Protein AF-A0A672P928-F1 (afdb_monomer_lite)

Secondary structure (DSSP, 8-state):
-----------------SPPPGGGS-HHHHHHHHHHHHHHHHHH-SSS-EEEEEEEEEETTEEEEEEEEBSS-TTS-SS--TTS-B-S-SPEEEEEEETTEEPPPEEEP-----------

Foldseek 3Di:
DDDDDPPPPPPVPPPVVPFDDLVPDDPVVNVVQFVVLQQCLVVPLAFFRKHWRYFPDDDPFKTKTKIAGWPHTSVPHSGHDPVTHGDPDDQIKIWMGGNNRIDHIDGDDDPPPPPPPPDD

Structure (mmCIF, N/CA/C/O backbone):
data_AF-A0A672P928-F1
#
_entry.id   AF-A0A672P928-F1
#
loop_
_atom_site.group_PDB
_atom_site.id
_atom_site.type_symbol
_atom_site.label_atom_id
_atom_site.label_alt_id
_atom_site.label_comp_id
_atom_site.label_asym_id
_atom_site.label_entity_id
_atom_site.label_seq_id
_atom_site.pdbx_PDB_ins_code
_atom_site.Cartn_x
_atom_site.Cartn_y
_atom_site.Cartn_z
_atom_site.occupancy
_atom_site.B_iso_or_equiv
_atom_site.auth_seq_id
_atom_site.auth_comp_id
_atom_site.auth_asym_id
_atom_site.auth_atom_id
_atom_site.pdbx_PDB_model_num
ATOM 1 N N . MET A 1 1 ? 15.674 -0.840 54.785 1.00 49.28 1 MET A N 1
ATOM 2 C CA . MET A 1 1 ? 15.743 -1.268 53.371 1.00 49.28 1 MET A CA 1
ATOM 3 C C . MET A 1 1 ? 14.516 -2.107 53.039 1.00 49.28 1 MET A C 1
ATOM 5 O O . MET A 1 1 ? 14.483 -3.291 53.340 1.00 49.28 1 MET A O 1
ATOM 9 N N . ARG A 1 2 ? 13.472 -1.455 52.528 1.00 49.59 2 ARG A N 1
ATOM 10 C CA . ARG A 1 2 ? 12.216 -2.011 51.995 1.00 49.59 2 ARG A CA 1
ATOM 11 C C . ARG A 1 2 ? 11.711 -0.921 51.037 1.00 49.59 2 ARG A C 1
ATOM 13 O O . ARG A 1 2 ? 11.666 0.221 51.463 1.00 49.59 2 ARG A O 1
ATOM 20 N N . GLY A 1 3 ? 11.398 -1.135 49.774 1.00 51.44 3 GLY A N 1
ATOM 21 C CA . GLY A 1 3 ? 11.443 -2.334 48.968 1.00 51.44 3 GLY A CA 1
ATOM 22 C C . GLY A 1 3 ? 11.104 -1.984 47.515 1.00 51.44 3 GLY A C 1
ATOM 23 O O . GLY A 1 3 ? 10.776 -0.846 47.201 1.00 51.44 3 GLY A O 1
ATOM 24 N N . LEU A 1 4 ? 11.156 -3.029 46.695 1.00 56.44 4 LEU A N 1
ATOM 25 C CA . LEU A 1 4 ? 10.389 -3.229 45.469 1.00 56.44 4 LEU A CA 1
ATOM 26 C C . LEU A 1 4 ? 10.654 -2.294 44.270 1.00 56.44 4 LEU A C 1
ATOM 28 O O . LEU A 1 4 ? 9.971 -1.306 44.023 1.00 56.44 4 LEU A O 1
ATOM 32 N N . LEU A 1 5 ? 11.618 -2.732 43.457 1.00 54.78 5 LEU A N 1
ATOM 33 C CA . LEU A 1 5 ? 11.737 -2.423 42.032 1.00 54.78 5 LEU A CA 1
ATOM 34 C C . LEU A 1 5 ? 10.484 -2.900 41.276 1.00 54.78 5 LEU A C 1
ATOM 36 O O . LEU A 1 5 ? 10.280 -4.103 41.118 1.00 54.78 5 LEU A O 1
ATOM 40 N N . PHE A 1 6 ? 9.680 -1.975 40.753 1.00 56.50 6 PHE A N 1
ATOM 41 C CA . PHE A 1 6 ? 8.714 -2.284 39.698 1.00 56.50 6 PHE A CA 1
ATOM 42 C C . PHE A 1 6 ? 9.424 -2.216 38.341 1.00 56.50 6 PHE A C 1
ATOM 44 O O . PHE A 1 6 ? 9.475 -1.169 37.701 1.00 56.50 6 PHE A O 1
ATOM 51 N N . LEU A 1 7 ? 9.997 -3.338 37.905 1.00 55.88 7 LEU A N 1
ATOM 52 C CA . LEU A 1 7 ? 10.395 -3.521 36.509 1.00 55.88 7 LEU A CA 1
ATOM 53 C C . LEU A 1 7 ? 9.138 -3.878 35.709 1.00 55.88 7 LEU A C 1
ATOM 55 O O . LEU A 1 7 ? 8.729 -5.036 35.639 1.00 55.88 7 LEU A O 1
ATOM 59 N N . LEU A 1 8 ? 8.488 -2.860 35.147 1.00 55.94 8 LEU A N 1
ATOM 60 C CA . LEU A 1 8 ? 7.427 -3.042 34.163 1.00 55.94 8 LEU A CA 1
ATOM 61 C C . LEU A 1 8 ? 8.053 -3.568 32.867 1.00 55.94 8 LEU A C 1
ATOM 63 O O . LEU A 1 8 ? 8.627 -2.824 32.076 1.00 55.94 8 LEU A O 1
ATOM 67 N N . ASN A 1 9 ? 7.935 -4.882 32.683 1.00 50.31 9 ASN A N 1
ATOM 68 C CA . ASN A 1 9 ? 8.135 -5.569 31.417 1.00 50.31 9 ASN A CA 1
ATOM 69 C C . ASN A 1 9 ? 7.138 -5.032 30.384 1.00 50.31 9 ASN A C 1
ATOM 71 O O . ASN A 1 9 ? 6.027 -5.541 30.263 1.00 50.31 9 ASN A O 1
ATOM 75 N N . ALA A 1 10 ? 7.540 -4.029 29.613 1.00 56.31 10 ALA A N 1
ATOM 76 C CA . ALA A 1 10 ? 6.944 -3.780 28.311 1.00 56.31 10 ALA A CA 1
ATOM 77 C C . ALA A 1 10 ? 7.838 -4.443 27.263 1.00 56.31 10 ALA A C 1
ATOM 79 O O . ALA A 1 10 ? 8.584 -3.786 26.541 1.00 56.31 10 ALA A O 1
ATOM 80 N N . LEU A 1 11 ? 7.784 -5.776 27.205 1.00 46.12 11 LEU A N 1
ATOM 81 C CA . LEU A 1 11 ? 8.228 -6.501 26.024 1.00 46.12 11 LEU A CA 1
ATOM 82 C C . LEU A 1 11 ? 7.197 -6.188 24.933 1.00 46.12 11 LEU A C 1
ATOM 84 O O . LEU A 1 11 ? 6.220 -6.913 24.763 1.00 46.12 11 LEU A O 1
ATOM 88 N N . PHE A 1 12 ? 7.358 -5.051 24.252 1.00 53.62 12 PHE A N 1
ATOM 89 C CA . PHE A 1 12 ? 6.674 -4.835 22.986 1.00 53.62 12 PHE A CA 1
ATOM 90 C C . PHE A 1 12 ? 7.203 -5.910 22.047 1.00 53.62 12 PHE A C 1
ATOM 92 O O . PHE A 1 12 ? 8.311 -5.814 21.521 1.00 53.62 12 PHE A O 1
ATOM 99 N N . LEU A 1 13 ? 6.425 -6.982 21.914 1.00 44.12 13 LEU A N 1
ATOM 100 C CA . LEU A 1 13 ? 6.570 -7.963 20.860 1.00 44.12 13 LEU A CA 1
ATOM 101 C C . LEU A 1 13 ? 6.423 -7.191 19.548 1.00 44.12 13 LEU A C 1
ATOM 103 O O . LEU A 1 13 ? 5.314 -6.963 19.069 1.00 44.12 13 LEU A O 1
ATOM 107 N N . LEU A 1 14 ? 7.549 -6.751 18.984 1.00 44.91 14 LEU A N 1
ATOM 108 C CA . LEU A 1 14 ? 7.639 -6.529 17.555 1.00 44.91 14 LEU A CA 1
ATOM 109 C C . LEU A 1 14 ? 7.460 -7.908 16.917 1.00 44.91 14 LEU A C 1
ATOM 111 O O . LEU A 1 14 ? 8.426 -8.584 16.574 1.00 44.91 14 LEU A O 1
ATOM 115 N N . GLU A 1 15 ? 6.208 -8.338 16.774 1.00 42.94 15 GLU A N 1
ATOM 116 C CA . GLU A 1 15 ? 5.829 -9.191 15.659 1.00 42.94 15 GLU A CA 1
ATOM 117 C C . GLU A 1 15 ? 6.114 -8.372 14.400 1.00 42.94 15 GLU A C 1
ATOM 119 O O . GLU A 1 15 ? 5.242 -7.709 13.837 1.00 42.94 15 GLU A O 1
ATOM 124 N N . SER A 1 16 ? 7.376 -8.365 13.975 1.00 40.94 16 SER A N 1
ATOM 125 C CA . SER A 1 16 ? 7.750 -8.014 12.619 1.00 40.94 16 SER A CA 1
ATOM 126 C C . SER A 1 16 ? 7.149 -9.095 11.732 1.00 40.94 16 SER A C 1
ATOM 128 O O . SER A 1 16 ? 7.771 -10.101 11.391 1.00 40.94 16 SER A O 1
ATOM 130 N N . ALA A 1 17 ? 5.867 -8.917 11.408 1.00 47.69 17 ALA A N 1
ATOM 131 C CA . ALA A 1 17 ? 5.239 -9.621 10.314 1.00 47.69 17 ALA A CA 1
ATOM 132 C C . ALA A 1 17 ? 6.204 -9.497 9.134 1.00 47.69 17 ALA A C 1
ATOM 134 O O . ALA A 1 17 ? 6.592 -8.389 8.771 1.00 47.69 17 ALA A O 1
ATOM 135 N N . LYS A 1 18 ? 6.644 -10.651 8.630 1.00 48.53 18 LYS A N 1
ATOM 136 C CA . LYS A 1 18 ? 7.649 -10.857 7.583 1.00 48.53 18 LYS A CA 1
ATOM 137 C C . LYS A 1 18 ? 7.179 -10.251 6.251 1.00 48.53 18 LYS A C 1
ATOM 139 O O . LYS A 1 18 ? 6.836 -10.969 5.318 1.00 48.53 18 LYS A O 1
ATOM 144 N N . GLY A 1 19 ? 7.062 -8.932 6.223 1.00 54.03 19 GLY A N 1
ATOM 145 C CA . GLY A 1 19 ? 6.843 -8.084 5.067 1.00 54.03 19 GLY A CA 1
ATOM 146 C C . GLY A 1 19 ? 8.178 -7.524 4.597 1.00 54.03 19 GLY A C 1
ATOM 147 O O . GLY A 1 19 ? 9.148 -7.484 5.356 1.00 54.03 19 GLY A O 1
ATOM 148 N N . MET A 1 20 ? 8.246 -7.140 3.329 1.00 65.69 20 MET A N 1
ATOM 149 C CA . MET A 1 20 ? 9.423 -6.465 2.791 1.00 65.69 20 MET A CA 1
ATOM 150 C C . MET A 1 20 ? 9.536 -5.078 3.432 1.00 65.69 20 MET A C 1
ATOM 152 O O . MET A 1 20 ? 8.522 -4.419 3.661 1.00 65.69 20 MET A O 1
ATOM 156 N N . ILE A 1 21 ? 10.751 -4.624 3.735 1.00 82.12 21 ILE A N 1
ATOM 157 C CA . ILE A 1 21 ? 10.947 -3.288 4.301 1.00 82.12 21 ILE A CA 1
ATOM 158 C C . I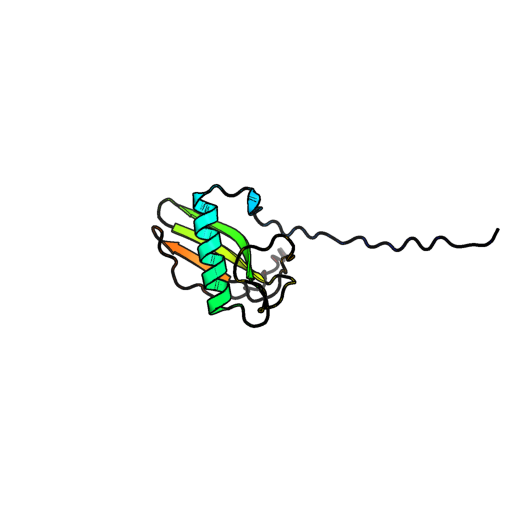LE A 1 21 ? 10.828 -2.274 3.160 1.00 82.12 21 ILE A C 1
ATOM 160 O O . ILE A 1 21 ? 11.566 -2.350 2.183 1.00 82.12 21 ILE A O 1
ATOM 164 N N . TYR A 1 22 ? 9.904 -1.317 3.280 1.00 88.94 22 TYR A N 1
ATOM 165 C CA . TYR A 1 22 ? 9.687 -0.265 2.275 1.00 88.94 22 TYR A CA 1
ATOM 166 C C . TYR A 1 22 ? 10.991 0.470 1.901 1.00 88.94 22 TYR A C 1
ATOM 168 O O . TYR A 1 22 ? 11.246 0.742 0.727 1.00 88.94 22 TYR A O 1
ATOM 176 N N . ASP A 1 23 ? 11.852 0.728 2.891 1.00 89.19 23 ASP A N 1
ATOM 177 C CA . ASP A 1 23 ? 13.143 1.404 2.706 1.00 89.19 23 ASP A CA 1
ATOM 178 C C . ASP A 1 23 ? 14.131 0.600 1.826 1.00 89.19 23 ASP A C 1
ATOM 180 O O . ASP A 1 23 ? 15.052 1.184 1.258 1.00 89.19 23 ASP A O 1
ATOM 184 N N . GLU A 1 24 ? 13.933 -0.713 1.660 1.00 91.75 24 GLU A N 1
ATOM 185 C CA . GLU A 1 24 ? 14.770 -1.591 0.822 1.00 91.75 24 GLU A CA 1
ATOM 186 C C . GLU A 1 24 ? 14.305 -1.655 -0.644 1.00 91.75 24 GLU A C 1
ATOM 188 O O . GLU A 1 24 ? 14.993 -2.227 -1.493 1.00 91.75 24 GLU A O 1
ATOM 193 N N . LEU A 1 25 ? 13.151 -1.064 -0.970 1.00 93.12 25 LEU A N 1
ATOM 194 C CA . LEU A 1 25 ? 12.651 -1.003 -2.342 1.00 93.12 25 LEU A CA 1
ATOM 195 C C . LEU A 1 25 ? 13.556 -0.121 -3.212 1.00 93.12 25 LEU A C 1
ATOM 197 O O . LEU A 1 25 ? 13.966 0.968 -2.803 1.00 93.12 25 LEU A O 1
ATOM 201 N N . ASN A 1 26 ? 13.805 -0.554 -4.451 1.00 94.56 26 ASN A N 1
ATOM 202 C CA . ASN A 1 26 ? 14.384 0.330 -5.466 1.00 94.56 26 ASN A CA 1
ATOM 203 C C . ASN A 1 26 ? 13.385 1.435 -5.856 1.00 94.56 26 ASN A C 1
ATOM 205 O O . ASN A 1 26 ? 12.185 1.332 -5.601 1.00 94.56 26 ASN A O 1
ATOM 209 N N . ASP A 1 27 ? 13.873 2.478 -6.525 1.00 95.94 27 ASP A N 1
ATOM 210 C CA . ASP A 1 27 ? 13.066 3.662 -6.835 1.00 95.94 27 ASP A CA 1
ATOM 211 C C . ASP A 1 27 ? 11.833 3.371 -7.703 1.00 95.94 27 ASP A C 1
ATOM 213 O O . ASP A 1 27 ? 10.816 4.052 -7.572 1.00 95.94 27 ASP A O 1
ATOM 217 N N . ASN A 1 28 ? 11.901 2.371 -8.587 1.00 94.50 28 ASN A N 1
ATOM 218 C CA . ASN A 1 28 ? 10.765 2.004 -9.432 1.00 94.50 28 ASN A CA 1
ATOM 219 C C . ASN A 1 28 ? 9.682 1.294 -8.616 1.00 94.50 28 ASN A C 1
ATOM 221 O O . ASN A 1 28 ? 8.516 1.679 -8.691 1.00 94.50 28 ASN A O 1
ATOM 225 N N . ASP A 1 29 ? 10.066 0.316 -7.796 1.00 95.31 29 ASP A N 1
ATOM 226 C CA . ASP A 1 29 ? 9.126 -0.389 -6.923 1.00 95.31 29 ASP A CA 1
ATOM 227 C C . ASP A 1 29 ? 8.513 0.560 -5.893 1.00 95.31 29 ASP A C 1
ATOM 229 O O . ASP A 1 29 ? 7.309 0.507 -5.655 1.00 95.31 29 ASP A O 1
ATOM 233 N N . ARG A 1 30 ? 9.308 1.488 -5.346 1.00 96.69 30 ARG A N 1
ATOM 234 C CA . ARG A 1 30 ? 8.826 2.501 -4.404 1.00 96.69 30 ARG A CA 1
ATOM 235 C C . ARG A 1 30 ? 7.727 3.367 -5.021 1.00 96.69 30 ARG A C 1
ATOM 237 O O . ARG A 1 30 ? 6.664 3.503 -4.429 1.00 96.69 30 ARG A O 1
ATOM 244 N N . LYS A 1 31 ? 7.924 3.861 -6.251 1.00 96.69 31 LYS A N 1
ATOM 245 C CA . LYS A 1 31 ? 6.900 4.638 -6.979 1.00 96.69 31 LYS A CA 1
ATOM 246 C C . LYS A 1 31 ? 5.605 3.854 -7.190 1.00 96.69 31 LYS A C 1
ATOM 248 O O . LYS A 1 31 ? 4.524 4.434 -7.114 1.00 96.69 31 LYS A O 1
ATOM 253 N N . ILE A 1 32 ? 5.703 2.560 -7.489 1.00 97.25 32 ILE A N 1
ATOM 254 C CA . ILE A 1 32 ? 4.532 1.693 -7.673 1.00 97.25 32 ILE A CA 1
ATOM 255 C C . ILE A 1 32 ? 3.804 1.490 -6.341 1.00 97.25 32 ILE A C 1
ATOM 257 O O . ILE A 1 32 ? 2.582 1.622 -6.275 1.00 97.25 32 ILE A O 1
ATOM 261 N N . VAL A 1 33 ? 4.549 1.224 -5.270 1.00 97.56 33 VAL A N 1
ATOM 262 C CA . VAL A 1 33 ? 3.997 1.072 -3.922 1.00 97.56 33 VAL A CA 1
ATOM 263 C C . VAL A 1 33 ? 3.332 2.365 -3.448 1.00 97.56 33 VAL A C 1
ATOM 265 O O . VAL A 1 33 ? 2.224 2.303 -2.928 1.00 97.56 33 VAL A O 1
ATOM 268 N N . ASP A 1 34 ? 3.919 3.534 -3.702 1.00 97.62 34 ASP A N 1
ATOM 269 C CA . ASP A 1 34 ? 3.317 4.825 -3.346 1.00 97.62 34 ASP A CA 1
ATOM 270 C C . ASP A 1 34 ? 1.970 5.043 -4.042 1.00 97.62 34 ASP A C 1
ATOM 272 O O . ASP A 1 34 ? 0.990 5.418 -3.394 1.00 97.62 34 ASP A O 1
ATOM 276 N N . LYS A 1 35 ? 1.882 4.738 -5.346 1.00 97.81 35 LYS A N 1
ATOM 277 C CA . LYS A 1 35 ? 0.603 4.756 -6.077 1.00 97.81 35 LYS A CA 1
ATOM 278 C C . LYS A 1 35 ? -0.410 3.799 -5.446 1.00 97.81 35 LYS A C 1
ATOM 280 O O . LYS A 1 35 ? -1.575 4.159 -5.296 1.00 97.81 35 LYS A O 1
ATOM 285 N N . ALA A 1 36 ? 0.030 2.599 -5.067 1.00 97.81 36 ALA A N 1
ATOM 286 C CA . ALA A 1 36 ? -0.830 1.596 -4.452 1.00 97.81 36 ALA A CA 1
ATOM 287 C C . ALA A 1 36 ? -1.352 2.054 -3.079 1.00 97.81 36 ALA A C 1
ATOM 289 O O . ALA A 1 36 ? -2.526 1.852 -2.784 1.00 97.81 36 ALA A O 1
ATOM 290 N N . ILE A 1 37 ? -0.522 2.719 -2.265 1.00 97.62 37 ILE A N 1
ATOM 291 C CA . ILE A 1 37 ? -0.925 3.289 -0.968 1.00 97.62 37 ILE A CA 1
ATOM 292 C C . ILE A 1 37 ? -1.979 4.374 -1.166 1.00 97.62 37 ILE A C 1
ATOM 294 O O . ILE A 1 37 ? -3.020 4.333 -0.505 1.00 97.62 37 ILE A O 1
ATOM 298 N N . VAL A 1 38 ? -1.747 5.311 -2.088 1.00 97.38 38 VAL A N 1
ATOM 299 C CA . VAL A 1 38 ? -2.709 6.379 -2.391 1.00 97.38 38 VAL A CA 1
ATOM 300 C C . VAL A 1 38 ? -4.048 5.779 -2.821 1.00 97.38 38 VAL A C 1
ATOM 302 O O . VAL A 1 38 ? -5.077 6.091 -2.220 1.00 97.38 38 VAL A O 1
ATOM 305 N N . GLN A 1 39 ? -4.031 4.877 -3.805 1.00 96.94 39 GLN A N 1
ATOM 306 C CA . GLN A 1 39 ? -5.243 4.269 -4.354 1.00 96.94 39 GLN A CA 1
ATOM 307 C C . GLN A 1 39 ? -5.991 3.433 -3.305 1.00 96.94 39 GLN A C 1
ATOM 309 O O . GLN A 1 39 ? -7.198 3.583 -3.130 1.00 96.94 39 GLN A O 1
ATOM 314 N N . ALA A 1 40 ? -5.287 2.591 -2.544 1.00 96.38 40 ALA A N 1
ATOM 315 C CA . ALA A 1 40 ? -5.908 1.749 -1.526 1.00 96.38 40 ALA A CA 1
ATOM 316 C C . ALA A 1 40 ? -6.542 2.568 -0.396 1.00 96.38 40 ALA A C 1
ATOM 318 O O . ALA A 1 40 ? -7.619 2.211 0.076 1.00 96.38 40 ALA A O 1
ATOM 319 N N . ASN A 1 41 ? -5.905 3.658 0.044 1.00 96.44 41 ASN A N 1
ATOM 320 C CA . ASN A 1 41 ? -6.480 4.520 1.077 1.00 96.44 41 ASN A CA 1
ATOM 321 C C . ASN A 1 41 ? -7.699 5.296 0.564 1.00 96.44 41 ASN A C 1
ATOM 323 O O . ASN A 1 41 ? -8.651 5.474 1.321 1.00 96.44 41 ASN A O 1
ATOM 327 N N . GLN A 1 42 ? -7.709 5.700 -0.709 1.00 94.50 42 GLN A N 1
ATOM 328 C CA . GLN A 1 42 ? -8.888 6.301 -1.340 1.00 94.50 42 GLN A CA 1
ATOM 329 C C . GLN A 1 42 ? -10.056 5.309 -1.437 1.00 94.50 42 GLN A C 1
ATOM 331 O O . GLN A 1 42 ? -11.190 5.667 -1.127 1.00 94.50 42 GLN A O 1
ATOM 336 N N . ASP A 1 43 ? -9.779 4.063 -1.826 1.00 93.31 43 ASP A N 1
ATOM 337 C CA . ASP A 1 43 ? -10.815 3.053 -2.063 1.00 93.31 43 ASP A CA 1
ATOM 338 C C . ASP A 1 43 ? -11.308 2.375 -0.769 1.00 93.31 43 ASP A C 1
ATOM 340 O O . ASP A 1 43 ? -12.491 2.050 -0.638 1.00 93.31 43 ASP A O 1
ATOM 344 N N . TYR A 1 44 ? -10.402 2.125 0.184 1.00 93.69 44 TYR A N 1
ATOM 345 C CA . TYR A 1 44 ? -10.624 1.232 1.330 1.00 93.69 44 TYR A CA 1
ATOM 346 C C . TYR A 1 44 ? -10.068 1.743 2.666 1.00 93.69 44 TYR A C 1
ATOM 348 O O . TYR A 1 44 ? -10.222 1.049 3.672 1.00 93.69 44 TYR A O 1
ATOM 356 N N . GLY A 1 45 ? -9.477 2.940 2.728 1.00 86.62 45 GLY A N 1
ATOM 357 C CA . GLY A 1 45 ? -8.923 3.533 3.957 1.00 86.62 45 GLY A CA 1
ATOM 358 C C . GLY A 1 45 ? -9.971 3.960 4.996 1.00 86.62 45 GLY A C 1
ATOM 359 O O . GLY A 1 45 ? -9.685 4.747 5.896 1.00 86.62 45 GLY A O 1
ATOM 360 N N . ASN A 1 46 ? -11.211 3.477 4.887 1.00 82.69 46 ASN A N 1
ATOM 361 C CA . ASN A 1 46 ? -12.311 3.856 5.766 1.00 82.69 46 ASN A CA 1
ATOM 362 C C . ASN A 1 46 ? -12.065 3.332 7.190 1.00 82.69 46 ASN A C 1
ATOM 364 O O . ASN A 1 46 ? -12.184 2.141 7.471 1.00 82.69 46 ASN A O 1
ATOM 368 N N . GLY A 1 47 ? -11.730 4.251 8.098 1.00 85.25 47 GLY A N 1
ATOM 369 C CA . GLY A 1 47 ? -11.508 3.996 9.523 1.00 85.25 47 GLY A CA 1
ATOM 370 C C . GLY A 1 47 ? -10.066 3.664 9.916 1.00 85.25 47 GLY A C 1
ATOM 371 O O . GLY A 1 47 ? -9.725 3.816 11.091 1.00 85.25 47 GLY A O 1
ATOM 372 N N . LYS A 1 48 ? -9.208 3.260 8.970 1.00 92.69 48 LYS A N 1
ATOM 373 C CA . LYS A 1 48 ? -7.781 2.993 9.200 1.00 92.69 48 LYS A CA 1
ATOM 374 C C . LYS A 1 48 ? -6.945 3.314 7.971 1.00 92.69 48 LYS A C 1
ATOM 376 O O . LYS A 1 48 ? -7.366 3.040 6.853 1.00 92.69 48 LYS A O 1
ATOM 381 N N . HIS A 1 49 ? -5.743 3.828 8.212 1.00 95.88 49 HIS A N 1
ATOM 382 C CA . HIS A 1 49 ? -4.724 3.984 7.178 1.00 95.88 49 HIS A CA 1
ATOM 383 C C . HIS A 1 49 ? -4.212 2.607 6.731 1.00 95.88 49 HIS A C 1
ATOM 385 O O . HIS A 1 49 ? -4.032 1.708 7.557 1.00 95.88 49 HIS A O 1
ATOM 391 N N . LEU A 1 50 ? -4.016 2.433 5.426 1.00 95.94 50 LEU A N 1
ATOM 392 C CA . LEU A 1 50 ? -3.435 1.242 4.810 1.00 95.94 50 LEU A CA 1
ATOM 393 C C . LEU A 1 50 ? -2.004 1.529 4.360 1.00 95.94 50 LEU A C 1
ATOM 395 O O . LEU A 1 50 ? -1.757 2.541 3.707 1.00 95.94 50 LEU A O 1
ATOM 399 N N . ASP A 1 51 ? -1.084 0.607 4.628 1.00 96.12 51 ASP A N 1
ATOM 400 C CA . ASP A 1 51 ? 0.318 0.755 4.233 1.00 96.12 51 ASP A CA 1
ATOM 401 C C . ASP A 1 51 ? 0.902 -0.542 3.664 1.00 96.12 51 ASP A C 1
ATOM 403 O O . ASP A 1 51 ? 0.310 -1.624 3.759 1.00 96.12 51 ASP A O 1
ATOM 407 N N . PHE A 1 52 ? 2.063 -0.409 3.031 1.00 96.44 52 PHE A N 1
ATOM 408 C CA . PHE A 1 52 ? 2.807 -1.463 2.373 1.00 96.44 52 PHE A CA 1
ATOM 409 C C . PHE A 1 52 ? 3.118 -2.617 3.322 1.00 96.44 52 PHE A C 1
ATOM 411 O O . PHE A 1 52 ? 3.757 -2.443 4.357 1.00 96.44 52 PHE A O 1
ATOM 418 N N . PHE A 1 53 ? 2.709 -3.820 2.924 1.00 94.06 53 PHE A N 1
ATOM 419 C CA . PHE A 1 53 ? 3.1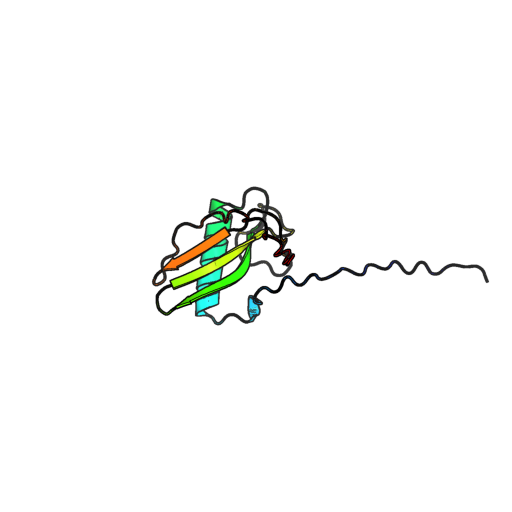22 -5.051 3.582 1.00 94.06 53 PHE A CA 1
ATOM 420 C C . PHE A 1 53 ? 4.152 -5.811 2.743 1.00 94.06 53 PHE A C 1
ATOM 422 O O . PHE A 1 53 ? 5.198 -6.204 3.258 1.00 94.06 53 PHE A O 1
ATOM 429 N N . THR A 1 54 ? 3.864 -6.067 1.462 1.00 94.19 54 THR A N 1
ATOM 430 C CA . THR A 1 54 ? 4.794 -6.799 0.589 1.00 94.19 54 THR A CA 1
ATOM 431 C C . THR A 1 54 ? 4.443 -6.672 -0.894 1.00 94.19 54 THR A C 1
ATOM 433 O O . THR A 1 54 ? 3.313 -6.335 -1.248 1.00 94.19 54 THR A O 1
ATOM 436 N N . ILE A 1 55 ? 5.395 -7.012 -1.765 1.00 94.88 55 ILE A N 1
ATOM 437 C CA . ILE A 1 55 ? 5.158 -7.303 -3.183 1.00 94.88 55 ILE A CA 1
ATOM 438 C C . ILE A 1 55 ? 5.044 -8.825 -3.318 1.00 94.88 55 ILE A C 1
ATOM 440 O O . ILE A 1 55 ? 6.019 -9.540 -3.093 1.00 94.88 55 ILE A O 1
ATOM 444 N N . VAL A 1 56 ? 3.857 -9.335 -3.656 1.00 92.31 56 VAL A N 1
ATOM 445 C CA . VAL A 1 56 ? 3.613 -10.792 -3.745 1.00 92.31 56 VAL A CA 1
ATOM 446 C C . VAL A 1 56 ? 3.950 -11.377 -5.112 1.00 92.31 56 VAL A C 1
ATOM 448 O O . VAL A 1 56 ? 4.210 -12.572 -5.219 1.00 92.31 56 VAL A O 1
ATOM 451 N N . ASN A 1 57 ? 3.930 -10.559 -6.164 1.00 89.88 57 ASN A N 1
ATOM 452 C CA . ASN A 1 57 ? 4.300 -10.976 -7.511 1.00 89.88 57 ASN A CA 1
ATOM 453 C C . ASN A 1 57 ? 4.900 -9.792 -8.272 1.00 89.88 57 ASN A C 1
ATOM 455 O O . ASN A 1 57 ? 4.383 -8.679 -8.179 1.00 89.88 57 ASN A O 1
ATOM 459 N N . LYS A 1 58 ? 5.973 -10.038 -9.022 1.00 93.38 58 LYS A N 1
ATOM 460 C CA . LYS A 1 58 ? 6.638 -9.049 -9.867 1.00 93.38 58 LYS A CA 1
ATOM 461 C C . LYS A 1 58 ? 7.183 -9.725 -11.119 1.00 93.38 58 LYS A C 1
ATOM 463 O O . LYS A 1 58 ? 7.969 -10.665 -11.029 1.00 93.38 58 LYS A O 1
ATOM 468 N N . ASN A 1 59 ? 6.797 -9.212 -12.279 1.00 93.00 59 ASN A N 1
ATOM 469 C CA . ASN A 1 59 ? 7.403 -9.520 -13.569 1.00 93.00 59 ASN A CA 1
ATOM 470 C C . ASN A 1 59 ? 7.600 -8.217 -14.366 1.00 93.00 59 ASN A C 1
ATOM 472 O O . ASN A 1 59 ? 7.359 -7.130 -13.844 1.00 93.00 59 ASN A O 1
ATOM 476 N N . ASN A 1 60 ? 8.061 -8.313 -15.615 1.00 89.12 60 ASN A N 1
ATOM 477 C CA . ASN A 1 60 ? 8.407 -7.135 -16.420 1.00 89.12 60 ASN A CA 1
ATOM 478 C C . ASN A 1 60 ? 7.232 -6.172 -16.661 1.00 89.12 60 ASN A C 1
ATOM 480 O O . ASN A 1 60 ? 7.469 -4.984 -16.857 1.00 89.12 60 ASN A O 1
ATOM 484 N N . ASN A 1 61 ? 5.994 -6.669 -16.629 1.00 92.56 61 ASN A N 1
ATOM 485 C CA . ASN A 1 61 ? 4.806 -5.902 -17.002 1.00 92.56 61 ASN A CA 1
ATOM 486 C C . ASN A 1 61 ? 3.812 -5.768 -15.845 1.00 92.56 61 ASN A C 1
ATOM 488 O O . ASN A 1 61 ? 2.792 -5.111 -16.008 1.00 92.56 61 ASN A O 1
ATOM 492 N N . MET A 1 62 ? 4.057 -6.408 -14.701 1.00 95.38 62 MET A N 1
ATOM 493 C CA . MET A 1 62 ? 3.083 -6.480 -13.619 1.00 95.38 62 MET A CA 1
ATOM 494 C C . MET A 1 62 ? 3.756 -6.513 -12.250 1.00 95.38 62 MET A C 1
ATOM 496 O O . MET A 1 62 ? 4.646 -7.333 -12.005 1.00 95.38 62 MET A O 1
ATOM 500 N N . VAL A 1 63 ? 3.256 -5.696 -11.325 1.00 96.69 63 VAL A N 1
ATOM 501 C CA . VAL A 1 63 ? 3.632 -5.706 -9.908 1.00 96.69 63 VAL A CA 1
ATOM 502 C C . VAL A 1 63 ? 2.372 -5.791 -9.053 1.00 96.69 63 VAL A C 1
ATOM 504 O O . VAL A 1 63 ? 1.493 -4.943 -9.148 1.00 96.69 63 VAL A O 1
ATOM 507 N N . ASN A 1 64 ? 2.279 -6.808 -8.198 1.00 96.50 64 ASN A N 1
ATOM 508 C CA . ASN A 1 64 ? 1.187 -6.966 -7.241 1.00 96.50 64 ASN A CA 1
ATOM 509 C C . ASN A 1 64 ? 1.665 -6.590 -5.837 1.00 96.50 64 ASN A C 1
ATOM 511 O O . ASN A 1 64 ? 2.482 -7.295 -5.234 1.00 96.50 64 ASN A O 1
ATOM 515 N N . VAL A 1 65 ? 1.120 -5.491 -5.328 1.00 96.88 65 VAL A N 1
ATOM 516 C CA . VAL A 1 65 ? 1.390 -4.935 -4.006 1.00 96.88 65 VAL A CA 1
ATOM 517 C C . VAL A 1 65 ? 0.256 -5.312 -3.061 1.00 96.88 65 VAL A C 1
ATOM 519 O O . VAL A 1 65 ? -0.918 -5.109 -3.366 1.00 96.88 65 VAL A O 1
ATOM 522 N N . VAL A 1 66 ? 0.607 -5.819 -1.883 1.00 95.50 66 VAL A N 1
ATOM 523 C CA . VAL A 1 66 ? -0.339 -6.070 -0.796 1.00 95.50 66 VAL A CA 1
ATOM 524 C C . VAL A 1 66 ? -0.156 -5.030 0.300 1.00 95.50 66 VAL A C 1
ATOM 526 O O . VAL A 1 66 ? 0.960 -4.800 0.773 1.00 95.50 66 VAL A O 1
ATOM 529 N N . LEU A 1 67 ? -1.274 -4.446 0.725 1.00 95.50 67 LEU A N 1
ATOM 530 C CA . LEU A 1 67 ? -1.369 -3.470 1.800 1.00 95.50 67 LEU A CA 1
ATOM 531 C C . LEU A 1 67 ? -2.195 -4.011 2.965 1.00 95.50 67 LEU A C 1
ATOM 533 O O . LEU A 1 67 ? -3.113 -4.821 2.784 1.00 95.50 67 LEU A O 1
ATOM 537 N N . ARG A 1 68 ? -1.864 -3.549 4.171 1.00 94.12 68 ARG A N 1
ATOM 538 C CA . ARG A 1 68 ? -2.552 -3.908 5.416 1.00 94.12 68 ARG A CA 1
ATOM 539 C C . ARG A 1 68 ? -2.894 -2.667 6.233 1.00 94.12 68 ARG A C 1
ATOM 541 O O . ARG A 1 68 ? -2.229 -1.645 6.076 1.00 94.12 68 ARG A O 1
ATOM 548 N N . PRO A 1 69 ? -3.889 -2.749 7.129 1.00 94.56 69 PRO A N 1
ATOM 549 C CA . PRO A 1 69 ? -4.211 -1.653 8.023 1.00 94.56 69 PRO A CA 1
ATOM 550 C C . PRO A 1 69 ? -3.065 -1.392 8.981 1.00 94.56 69 PRO A C 1
ATOM 552 O O . PRO A 1 69 ? -2.375 -2.323 9.399 1.00 94.56 69 PRO A O 1
ATOM 555 N N . THR A 1 70 ? -2.907 -0.137 9.367 1.00 94.31 70 THR A N 1
ATOM 556 C CA . THR A 1 70 ? -1.931 0.285 10.362 1.00 94.31 70 THR A CA 1
ATOM 557 C C . THR A 1 70 ? -2.602 0.699 11.671 1.00 94.31 70 THR A C 1
ATOM 559 O O . THR A 1 70 ? -3.831 0.687 11.814 1.00 94.31 70 THR A O 1
ATOM 562 N N . SER A 1 71 ? -1.790 1.056 12.664 1.00 93.62 71 SER A N 1
ATOM 563 C CA . SER A 1 71 ? -2.247 1.661 13.915 1.00 93.62 71 SER A CA 1
ATOM 564 C C . SER A 1 71 ? -2.926 3.021 13.703 1.00 93.62 71 SER A C 1
ATOM 566 O O . SER A 1 71 ? -3.834 3.374 14.466 1.00 93.62 71 SER A O 1
ATOM 568 N N . CYS A 1 72 ? -2.542 3.742 12.650 1.00 93.50 72 CYS A N 1
ATOM 569 C CA . CYS A 1 72 ? -3.008 5.082 12.322 1.00 93.50 72 CYS A CA 1
ATOM 570 C C . CYS A 1 72 ? -4.443 5.093 11.769 1.00 93.50 72 CYS A C 1
ATOM 572 O O . CYS A 1 72 ? -4.932 4.126 11.177 1.00 93.50 72 CYS A O 1
ATOM 574 N N . ASP A 1 73 ? -5.162 6.186 12.016 1.00 93.94 73 ASP A N 1
ATOM 575 C CA . ASP A 1 73 ? -6.542 6.353 11.557 1.00 93.94 73 ASP A CA 1
ATOM 576 C C . ASP A 1 73 ? -6.620 6.924 10.133 1.00 93.94 73 ASP A C 1
ATOM 578 O O . ASP A 1 73 ? -5.615 7.297 9.528 1.00 93.94 73 ASP A O 1
ATOM 582 N N . SER A 1 74 ? -7.837 6.992 9.599 1.00 89.44 74 SER A N 1
ATOM 583 C CA . SER A 1 74 ? -8.117 7.447 8.235 1.00 89.44 74 SER A CA 1
ATOM 584 C C . SER A 1 74 ? -7.905 8.945 7.992 1.00 89.44 74 SER A C 1
ATOM 586 O O . SER A 1 74 ? -8.030 9.387 6.855 1.00 89.44 74 SER A O 1
ATOM 588 N N . THR A 1 75 ? -7.627 9.750 9.025 1.00 91.25 75 THR A N 1
ATOM 589 C CA . THR A 1 75 ? -7.242 11.164 8.842 1.00 91.25 75 THR A CA 1
ATOM 590 C C . THR A 1 75 ? -5.773 11.305 8.447 1.00 91.25 75 THR A C 1
ATOM 592 O O . THR A 1 75 ? -5.350 12.351 7.951 1.00 91.25 75 THR A O 1
ATOM 595 N N . THR A 1 76 ? -5.002 10.233 8.628 1.00 91.44 76 THR A N 1
ATOM 596 C CA . THR A 1 76 ? -3.608 10.146 8.208 1.00 91.44 76 THR A CA 1
ATOM 597 C C . THR A 1 76 ? -3.518 10.247 6.685 1.00 91.44 76 THR A C 1
ATOM 599 O O . THR A 1 76 ? -4.259 9.550 5.988 1.00 91.44 76 THR A O 1
ATOM 602 N N . PRO A 1 77 ? -2.605 11.068 6.136 1.00 93.75 77 PRO A N 1
ATOM 603 C CA . PRO A 1 77 ? -2.408 11.149 4.695 1.00 93.75 77 PRO A CA 1
ATOM 604 C C . PRO A 1 77 ? -2.134 9.771 4.081 1.00 93.75 77 PRO A C 1
ATOM 606 O O . PRO A 1 77 ? -1.346 8.999 4.627 1.00 93.75 77 PRO A O 1
ATOM 609 N N . GLY A 1 78 ? -2.751 9.488 2.929 1.00 93.31 78 GLY A N 1
ATOM 610 C CA . GLY A 1 78 ? -2.612 8.231 2.178 1.00 93.31 78 GLY A CA 1
ATOM 611 C C . GLY A 1 78 ? -1.257 8.077 1.483 1.00 93.31 78 GLY A C 1
ATOM 612 O O . GLY A 1 78 ? -1.199 7.870 0.278 1.00 93.31 78 GLY A O 1
ATOM 613 N N . VAL A 1 79 ? -0.173 8.223 2.237 1.00 95.44 79 VAL A N 1
ATOM 614 C CA . VAL A 1 79 ? 1.226 8.007 1.842 1.00 95.44 79 VAL A CA 1
ATOM 615 C C . VAL A 1 79 ? 1.874 7.058 2.850 1.00 95.44 79 VAL A C 1
ATOM 617 O O . VAL A 1 79 ? 1.310 6.852 3.924 1.00 95.44 79 VAL A O 1
ATOM 620 N N . HIS A 1 80 ? 3.041 6.493 2.534 1.00 95.12 80 HIS A N 1
ATOM 621 C CA . HIS A 1 80 ? 3.772 5.630 3.468 1.00 95.12 80 HIS A CA 1
ATOM 622 C C . HIS A 1 80 ? 4.081 6.356 4.792 1.00 95.12 80 HIS A C 1
ATOM 624 O O . HIS A 1 80 ? 4.538 7.506 4.778 1.00 95.12 80 HIS A O 1
ATOM 630 N N . ARG A 1 81 ? 3.845 5.697 5.936 1.00 93.19 81 ARG A N 1
ATOM 631 C CA . ARG A 1 81 ? 4.066 6.240 7.288 1.00 93.19 81 ARG A CA 1
ATOM 632 C C . ARG A 1 81 ? 4.833 5.246 8.158 1.00 93.19 81 ARG A C 1
ATOM 634 O O . ARG A 1 81 ? 4.264 4.333 8.750 1.00 93.19 81 ARG A O 1
ATOM 641 N N . LYS A 1 82 ? 6.139 5.471 8.302 1.00 89.81 82 LYS A N 1
ATOM 642 C CA . LYS A 1 82 ? 7.045 4.600 9.071 1.00 89.81 82 LYS A CA 1
ATOM 643 C C . LYS A 1 82 ? 6.670 4.466 10.552 1.00 89.81 82 LYS A C 1
ATOM 645 O O . LYS A 1 82 ? 6.984 3.461 11.182 1.00 89.81 82 LYS A O 1
ATOM 650 N N . GLU A 1 83 ? 6.025 5.476 11.123 1.00 89.44 83 GLU A N 1
ATOM 651 C CA . GLU A 1 83 ? 5.574 5.480 12.515 1.00 89.44 83 GLU A CA 1
ATOM 652 C C . GLU A 1 83 ? 4.293 4.663 12.754 1.00 89.44 83 GLU A C 1
ATOM 654 O O . GLU A 1 83 ? 3.963 4.360 13.903 1.00 89.44 83 GLU A O 1
ATOM 659 N N . CYS A 1 84 ? 3.572 4.298 11.691 1.00 91.31 84 CYS A N 1
ATOM 660 C CA . CYS A 1 84 ? 2.333 3.538 11.764 1.00 91.31 84 CYS A CA 1
ATOM 661 C C . CYS A 1 84 ? 2.642 2.035 11.691 1.00 91.31 84 CYS A C 1
ATOM 663 O O . CYS A 1 84 ? 3.123 1.526 10.681 1.00 91.31 84 CYS A O 1
ATOM 665 N N . SER A 1 85 ? 2.365 1.290 12.762 1.00 91.69 85 SER A N 1
ATOM 666 C CA . SER A 1 85 ? 2.647 -0.147 12.798 1.00 91.69 85 SER A CA 1
ATOM 667 C C . SER A 1 85 ? 1.586 -0.941 12.039 1.00 91.69 85 SER A C 1
ATOM 669 O O . SER A 1 85 ? 0.391 -0.703 12.201 1.00 91.69 85 SER A O 1
ATOM 671 N N . LEU A 1 86 ? 2.012 -1.905 11.219 1.00 91.25 86 LEU A N 1
ATOM 672 C CA . LEU A 1 86 ? 1.105 -2.784 10.475 1.00 91.25 86 LEU A CA 1
ATOM 673 C C . LEU A 1 86 ? 0.316 -3.708 11.416 1.00 91.25 86 LEU A C 1
ATOM 675 O O . LEU A 1 86 ? 0.824 -4.207 12.422 1.00 91.25 86 LEU A O 1
ATOM 679 N N . HIS A 1 87 ? -0.924 -4.005 11.042 1.00 88.75 87 HIS A N 1
ATOM 680 C CA . HIS A 1 87 ? -1.798 -4.953 11.717 1.00 88.75 87 HIS A CA 1
ATOM 681 C C . HIS A 1 87 ? -2.204 -6.094 10.781 1.00 88.75 87 HIS A C 1
ATOM 683 O O . HIS A 1 87 ? -2.651 -5.883 9.657 1.00 88.75 87 HIS A O 1
ATOM 689 N N . ASN A 1 88 ? -2.173 -7.331 11.284 1.00 82.75 88 ASN A N 1
ATOM 690 C CA . ASN A 1 88 ? -2.636 -8.519 10.551 1.00 82.75 88 ASN A CA 1
ATOM 691 C C . ASN A 1 88 ? -4.169 -8.687 10.575 1.00 82.75 88 ASN A C 1
ATOM 693 O O . ASN A 1 88 ? -4.685 -9.804 10.587 1.00 82.75 88 ASN A O 1
ATOM 697 N N . LYS A 1 89 ? -4.916 -7.578 10.596 1.00 82.06 89 LYS A N 1
ATOM 698 C CA . LYS A 1 89 ? -6.386 -7.565 10.599 1.00 82.06 89 LYS A CA 1
ATOM 699 C C . LYS A 1 89 ? -6.916 -7.123 9.228 1.00 82.06 89 LYS A C 1
ATOM 701 O O . LYS A 1 89 ? -6.202 -6.438 8.503 1.00 82.06 89 LYS A O 1
ATOM 706 N N . PRO A 1 90 ? -8.140 -7.517 8.837 1.00 83.25 90 PRO A N 1
ATOM 707 C CA . PRO A 1 90 ? -8.795 -6.955 7.659 1.00 83.25 90 PRO A CA 1
ATOM 708 C C . PRO A 1 90 ? -8.987 -5.429 7.767 1.00 83.25 90 PRO A C 1
ATOM 710 O O . PRO A 1 90 ? -9.119 -4.928 8.887 1.00 83.25 90 PRO A O 1
ATOM 713 N N . PRO A 1 91 ? -9.103 -4.716 6.633 1.00 87.06 91 PRO A N 1
ATOM 714 C CA . PRO A 1 91 ? -8.994 -5.232 5.265 1.00 87.06 91 PRO A CA 1
ATOM 715 C C . PRO A 1 91 ? -7.537 -5.419 4.811 1.00 87.06 91 PRO A C 1
ATOM 717 O O . PRO A 1 91 ? -6.714 -4.534 4.993 1.00 87.06 91 PRO A O 1
ATOM 720 N N . GLN A 1 92 ? -7.225 -6.550 4.167 1.00 91.75 92 GLN A N 1
ATOM 721 C CA . GLN A 1 92 ? -6.015 -6.650 3.341 1.00 91.75 92 GLN A CA 1
ATOM 722 C C . GLN A 1 92 ? -6.394 -6.285 1.909 1.00 91.75 92 GLN A C 1
ATOM 724 O O . GLN A 1 92 ? -7.446 -6.711 1.426 1.00 91.75 92 GLN A O 1
ATOM 729 N N . VAL A 1 93 ? -5.557 -5.504 1.240 1.00 94.62 93 VAL A N 1
ATOM 730 C CA . VAL A 1 93 ? -5.841 -4.980 -0.099 1.00 94.62 93 VAL A CA 1
ATOM 731 C C . VAL A 1 93 ? -4.726 -5.401 -1.042 1.00 94.62 93 VAL A C 1
ATOM 733 O O . VAL A 1 93 ? -3.559 -5.327 -0.679 1.00 94.62 93 VAL A O 1
ATOM 736 N N . SER A 1 94 ? -5.084 -5.857 -2.239 1.00 95.69 94 SER A N 1
ATOM 737 C CA . SER A 1 94 ? -4.150 -6.114 -3.335 1.00 95.69 94 SER A CA 1
ATOM 738 C C . SER A 1 94 ? -4.364 -5.070 -4.418 1.00 95.69 94 SER A C 1
ATOM 740 O O . SER A 1 94 ? -5.487 -4.872 -4.876 1.00 95.69 94 SER A O 1
ATOM 742 N N . CYS A 1 95 ? -3.288 -4.404 -4.809 1.00 97.25 95 CYS A N 1
ATOM 743 C CA . CYS A 1 95 ? -3.260 -3.444 -5.900 1.00 97.25 95 CYS A CA 1
ATOM 744 C C . CYS A 1 95 ? -2.270 -3.948 -6.946 1.00 97.25 95 CYS A C 1
ATOM 746 O O . CYS A 1 95 ? -1.176 -4.401 -6.600 1.00 97.25 95 CYS A O 1
ATOM 748 N N . ILE A 1 96 ? -2.664 -3.902 -8.214 1.00 96.69 96 ILE A N 1
ATOM 749 C CA . ILE A 1 96 ? -1.862 -4.424 -9.316 1.00 96.69 96 ILE A CA 1
ATOM 750 C C . ILE A 1 96 ? -1.490 -3.250 -10.212 1.00 96.69 96 ILE A C 1
ATOM 752 O O .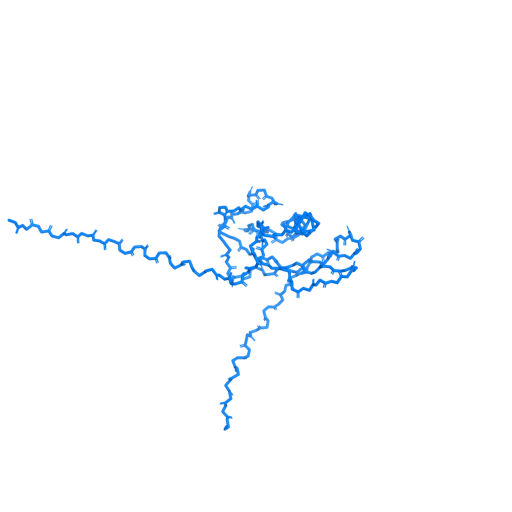 ILE A 1 96 ? -2.367 -2.576 -10.735 1.00 96.69 96 ILE A O 1
ATOM 756 N N . ASP A 1 97 ? -0.196 -3.013 -10.385 1.00 97.31 97 ASP A N 1
ATOM 757 C CA . ASP A 1 97 ? 0.314 -2.140 -11.437 1.00 97.31 97 ASP A CA 1
ATOM 758 C C . ASP A 1 97 ? 0.600 -2.994 -12.671 1.00 97.31 9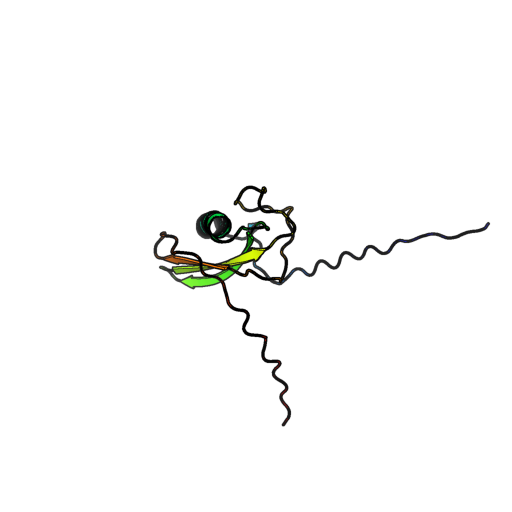7 ASP A C 1
ATOM 760 O O . ASP A 1 97 ? 1.370 -3.953 -12.586 1.00 97.31 97 ASP A O 1
ATOM 764 N N . CYS A 1 98 ? -0.050 -2.668 -13.785 1.00 95.75 98 CYS A N 1
ATOM 765 C CA . CYS A 1 98 ? 0.155 -3.270 -15.095 1.00 95.75 98 CYS A CA 1
ATOM 766 C C . CYS A 1 98 ? 0.782 -2.221 -16.017 1.00 95.75 98 CYS A C 1
ATOM 768 O O . CYS A 1 98 ? 0.161 -1.204 -16.328 1.00 95.75 98 CYS A O 1
ATOM 770 N N . GLU A 1 99 ? 2.021 -2.456 -16.445 1.00 93.38 99 GLU A N 1
ATOM 771 C CA . GLU A 1 99 ? 2.768 -1.593 -17.371 1.00 93.38 99 GLU A CA 1
ATOM 772 C C . GLU A 1 99 ? 2.801 -0.110 -16.934 1.00 93.38 99 GLU A C 1
ATOM 774 O O . GLU A 1 99 ? 2.757 0.806 -17.754 1.00 93.38 99 GLU A O 1
ATOM 779 N N . GLY A 1 100 ? 2.882 0.148 -15.622 1.00 91.75 100 GLY A N 1
ATOM 780 C CA . GLY A 1 100 ? 2.923 1.490 -15.034 1.00 91.75 100 GLY A CA 1
ATOM 781 C C . GLY A 1 100 ? 1.555 2.101 -14.707 1.00 91.75 100 GLY A C 1
ATOM 782 O O . GLY A 1 100 ? 1.507 3.222 -14.174 1.00 91.75 100 GLY A O 1
ATOM 783 N N . THR A 1 101 ? 0.463 1.396 -15.017 1.00 95.44 101 THR A N 1
ATOM 784 C CA . THR A 1 101 ? -0.915 1.797 -14.711 1.00 95.44 101 THR A CA 1
ATOM 785 C C . THR A 1 101 ? -1.430 1.017 -13.508 1.00 95.44 101 THR A C 1
ATOM 787 O O . THR A 1 101 ? -1.468 -0.210 -13.528 1.00 95.44 101 THR A O 1
ATOM 790 N N . MET A 1 102 ? -1.849 1.731 -12.460 1.00 96.00 102 MET A N 1
ATOM 791 C CA . MET A 1 102 ? -2.446 1.111 -11.279 1.00 96.00 102 MET A CA 1
ATOM 792 C C . MET A 1 102 ? -3.888 0.712 -11.588 1.00 96.00 102 MET A C 1
ATOM 794 O O . MET A 1 102 ? -4.751 1.571 -11.772 1.00 96.00 102 MET A O 1
ATOM 798 N N . GLU A 1 103 ? -4.143 -0.588 -11.633 1.00 93.81 103 GLU A N 1
ATOM 799 C CA . GLU A 1 103 ? -5.489 -1.135 -11.700 1.00 93.81 103 GLU A CA 1
ATOM 800 C C . GLU A 1 103 ? -6.231 -0.907 -10.380 1.00 93.81 103 GLU A C 1
ATOM 802 O O . GLU A 1 103 ? -5.641 -0.646 -9.325 1.00 93.81 103 GLU A O 1
ATOM 807 N N . ARG A 1 104 ? -7.559 -1.050 -10.419 1.00 91.88 104 ARG A N 1
ATOM 808 C CA . ARG A 1 104 ? -8.386 -0.922 -9.218 1.00 91.88 104 ARG A CA 1
ATOM 809 C C . ARG A 1 104 ? -7.928 -1.909 -8.140 1.00 91.88 104 ARG A C 1
ATOM 811 O O . ARG A 1 104 ? -7.884 -3.118 -8.367 1.00 91.88 104 ARG A O 1
ATOM 818 N N . CYS A 1 105 ? -7.683 -1.394 -6.939 1.00 95.75 105 CYS A N 1
ATOM 819 C CA . CYS A 1 105 ? -7.344 -2.216 -5.789 1.00 95.75 105 CYS A CA 1
ATOM 820 C C . CYS A 1 105 ? -8.526 -3.118 -5.382 1.00 95.75 105 CYS A C 1
ATOM 822 O O . CYS A 1 105 ? -9.697 -2.729 -5.458 1.00 95.75 105 CYS A O 1
ATOM 824 N N . LEU A 1 106 ? -8.232 -4.325 -4.901 1.00 94.50 106 LEU A N 1
ATOM 825 C CA . LEU A 1 106 ? -9.219 -5.335 -4.519 1.00 94.50 106 LEU A CA 1
ATOM 826 C C . LEU A 1 106 ? -9.034 -5.770 -3.064 1.00 94.50 106 LEU A C 1
ATOM 828 O O . LEU A 1 106 ? -7.917 -6.007 -2.604 1.00 94.50 106 LEU A O 1
ATOM 832 N N . LEU A 1 107 ? -10.148 -5.942 -2.350 1.00 93.38 107 LEU A N 1
ATOM 833 C CA . LEU A 1 107 ? -10.146 -6.563 -1.026 1.00 93.38 107 LEU A CA 1
ATOM 834 C C . LEU A 1 107 ? -9.763 -8.039 -1.139 1.00 93.38 107 LEU A C 1
ATOM 836 O O . LEU A 1 107 ? -10.444 -8.831 -1.796 1.00 93.38 107 LEU A O 1
ATOM 840 N N . LEU A 1 108 ? -8.708 -8.427 -0.433 1.00 88.94 108 LEU A N 1
ATOM 841 C CA . LEU A 1 108 ? -8.332 -9.821 -0.282 1.00 88.94 108 LEU A CA 1
ATOM 842 C C . LEU A 1 108 ? -9.260 -10.479 0.740 1.00 88.94 108 LEU A C 1
ATOM 844 O O . LEU A 1 108 ? -9.286 -10.119 1.921 1.00 88.94 108 LEU A O 1
ATOM 848 N N . LYS A 1 109 ? -10.028 -11.475 0.289 1.00 77.44 109 LYS A N 1
ATOM 849 C CA . LYS A 1 109 ? -10.772 -12.349 1.200 1.00 77.44 109 LYS A CA 1
ATOM 850 C C . LYS A 1 109 ? -9.768 -13.157 2.014 1.00 77.44 109 LYS A C 1
ATOM 852 O O . LYS A 1 109 ? -8.884 -13.791 1.445 1.00 77.44 109 LYS A O 1
ATOM 857 N N . GLN A 1 110 ? -9.937 -13.188 3.334 1.00 62.41 110 GLN A N 1
ATOM 858 C CA . GLN A 1 110 ? -9.237 -14.172 4.150 1.00 62.41 110 GLN A CA 1
ATOM 859 C C . GLN A 1 110 ? -9.753 -15.564 3.769 1.00 62.41 110 GLN A C 1
ATOM 861 O O . GLN A 1 110 ? -10.836 -15.972 4.188 1.00 62.41 110 GLN A O 1
ATOM 866 N N . THR A 1 111 ? -8.984 -16.320 2.993 1.00 53.25 111 THR A N 1
ATOM 867 C CA . THR A 1 111 ? -9.011 -17.772 3.144 1.00 53.25 111 THR A CA 1
ATOM 868 C C . THR A 1 111 ? -8.439 -18.035 4.525 1.00 53.25 111 THR A C 1
ATOM 870 O O . THR A 1 111 ? -7.267 -17.743 4.757 1.00 53.25 111 THR A O 1
ATOM 873 N N . LYS A 1 112 ? -9.270 -18.504 5.468 1.00 45.50 112 LYS A N 1
ATOM 874 C CA . LYS A 1 112 ? -8.757 -19.080 6.716 1.00 45.50 112 LYS A CA 1
ATOM 875 C C . LYS A 1 112 ? -7.627 -20.020 6.311 1.00 45.50 112 LYS A C 1
ATOM 877 O O . LYS A 1 112 ? -7.857 -20.858 5.438 1.00 45.50 112 LYS A O 1
ATOM 882 N N . GLU A 1 113 ? -6.436 -19.836 6.874 1.00 43.12 113 GLU A N 1
ATOM 883 C CA . GLU A 1 113 ? -5.380 -20.835 6.760 1.00 43.12 113 GLU A CA 1
ATOM 884 C C . GLU A 1 113 ? -6.027 -22.176 7.102 1.00 43.12 113 GLU A C 1
ATOM 886 O O . GLU A 1 113 ? -6.515 -22.387 8.216 1.00 43.12 113 GLU A O 1
ATOM 891 N N . VAL A 1 114 ? -6.154 -23.051 6.105 1.00 39.41 114 VAL A N 1
ATOM 892 C CA . VAL A 1 114 ? -6.481 -24.441 6.369 1.00 39.41 114 VAL A CA 1
ATOM 893 C C . VAL A 1 114 ? -5.243 -24.944 7.083 1.00 39.41 114 VAL A C 1
ATOM 895 O O . VAL A 1 114 ? -4.225 -25.201 6.445 1.00 39.41 114 VAL A O 1
ATOM 898 N N . ASN A 1 115 ? -5.304 -24.992 8.415 1.00 36.53 115 ASN A N 1
ATOM 899 C CA . ASN A 1 115 ? -4.346 -25.736 9.211 1.00 36.53 115 ASN A CA 1
ATOM 900 C C . ASN A 1 115 ? -4.246 -27.111 8.559 1.00 36.53 115 ASN A C 1
ATOM 902 O O . ASN A 1 115 ? -5.204 -27.887 8.594 1.00 36.53 115 ASN A O 1
ATOM 906 N N . HIS A 1 116 ? -3.112 -27.381 7.918 1.00 35.78 116 HIS A N 1
ATOM 907 C CA . HIS A 1 116 ? -2.747 -28.707 7.458 1.00 35.78 116 HIS A CA 1
ATOM 908 C C . HIS A 1 116 ? -2.530 -29.550 8.721 1.00 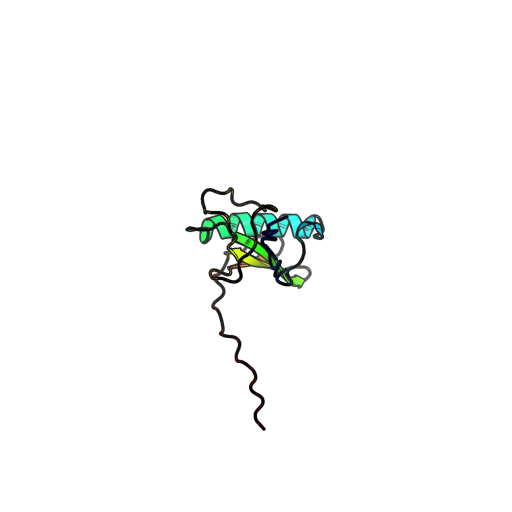35.78 116 HIS A C 1
ATOM 910 O O . HIS A 1 116 ? -1.413 -29.766 9.178 1.00 35.78 116 HIS A O 1
ATOM 916 N N . ILE A 1 117 ? -3.629 -29.995 9.329 1.00 38.91 117 ILE A N 1
ATOM 917 C CA . ILE A 1 117 ? -3.629 -31.146 10.215 1.00 38.91 117 ILE A CA 1
ATOM 918 C C . ILE A 1 117 ? -3.452 -32.334 9.272 1.00 38.91 117 ILE A C 1
ATOM 920 O O . ILE A 1 117 ? -4.414 -32.908 8.766 1.00 38.91 117 ILE A O 1
ATOM 924 N N . LEU A 1 118 ? -2.192 -32.644 8.970 1.00 35.50 118 LEU A N 1
ATOM 925 C CA . LEU A 1 118 ? -1.801 -33.971 8.519 1.00 35.50 118 LEU A CA 1
ATOM 926 C C . LEU A 1 118 ? -2.031 -34.917 9.702 1.00 35.50 118 LEU A C 1
ATOM 928 O O . LEU A 1 118 ? -1.155 -35.125 10.534 1.00 35.50 118 LEU A O 1
ATOM 932 N N . LEU A 1 119 ? -3.256 -35.428 9.803 1.00 36.66 119 LEU A N 1
ATOM 933 C CA . LEU A 1 119 ? -3.526 -3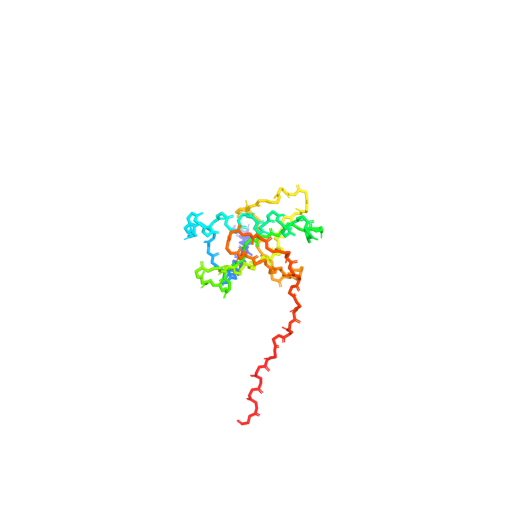6.716 10.420 1.00 36.66 119 LEU A CA 1
ATOM 934 C C . LEU A 1 119 ? -3.557 -37.731 9.285 1.00 36.66 119 LEU A C 1
ATOM 936 O O . LEU A 1 119 ? -4.562 -37.794 8.587 1.00 36.66 119 LEU A O 1
ATOM 940 N N . TYR A 1 120 ? -2.454 -38.452 9.101 1.00 37.94 120 TYR A N 1
ATOM 941 C CA . TYR A 1 120 ? -2.407 -39.864 8.714 1.00 37.94 120 TYR A CA 1
ATOM 942 C C . TYR A 1 120 ? -1.060 -40.432 9.154 1.00 37.94 120 TYR A C 1
ATOM 944 O O . TYR A 1 120 ? -0.030 -39.801 8.827 1.00 37.94 120 TYR A O 1
#

pLDDT: mean 81.42, std 20.41, range [35.5, 97.81]

Organism: Sinocyclocheilus grahami (NCBI:txid75366)

Radius of gyration: 18.23 Å; chains: 1; bounding box: 28×51×71 Å

Sequence (120 aa):
MRGLLFLLNALFLLESAKGMIYDELNDNDRKIVDKAIVQANQDYGNGKHLDFFTIVNKNNNMVNVVLRPTSCDSTTPGVHRKECSLHNKPPQVSCIDCEGTMERCLLLKQTKEVNHILLY